Protein AF-T1BEY8-F1 (afdb_monomer_lite)

Organism: NCBI:txid410659

Structure (mmCIF, N/CA/C/O backbone):
data_AF-T1BEY8-F1
#
_entry.id   AF-T1BEY8-F1
#
loop_
_atom_site.group_PDB
_atom_site.id
_atom_site.type_symbol
_atom_site.label_atom_id
_atom_site.label_alt_id
_atom_site.label_comp_id
_atom_site.label_asym_id
_atom_site.label_entity_id
_atom_site.label_seq_id
_atom_site.pdbx_PDB_ins_code
_atom_site.Cartn_x
_atom_site.Cartn_y
_atom_site.Cartn_z
_atom_site.occupancy
_atom_site.B_iso_or_equiv
_atom_site.auth_seq_id
_atom_site.auth_comp_id
_atom_site.auth_asym_id
_atom_site.auth_atom_id
_atom_site.pdbx_PDB_model_num
ATOM 1 N N . MET A 1 1 ? 3.648 -0.934 -3.485 1.00 76.12 1 MET A N 1
ATOM 2 C CA . MET A 1 1 ? 4.357 0.210 -2.861 1.00 76.12 1 MET A CA 1
ATOM 3 C C . MET A 1 1 ? 5.292 -0.287 -1.762 1.00 76.12 1 MET A C 1
ATOM 5 O O . MET A 1 1 ? 4.819 -0.901 -0.807 1.00 76.12 1 MET A O 1
ATOM 9 N N . GLY A 1 2 ? 6.590 -0.003 -1.896 1.00 74.75 2 GLY A N 1
ATOM 10 C CA . GLY A 1 2 ? 7.676 -0.294 -0.942 1.00 74.75 2 GLY A CA 1
ATOM 11 C C . GLY A 1 2 ? 9.015 0.257 -1.460 1.00 74.75 2 GLY A C 1
ATOM 12 O O . GLY A 1 2 ? 9.036 0.811 -2.561 1.00 74.75 2 GLY A O 1
ATOM 13 N N . ASP A 1 3 ? 10.122 0.119 -0.717 1.00 80.06 3 ASP A N 1
ATOM 14 C CA . ASP A 1 3 ? 11.469 0.566 -1.151 1.00 80.06 3 ASP A CA 1
ATOM 15 C C . ASP A 1 3 ? 12.144 -0.381 -2.16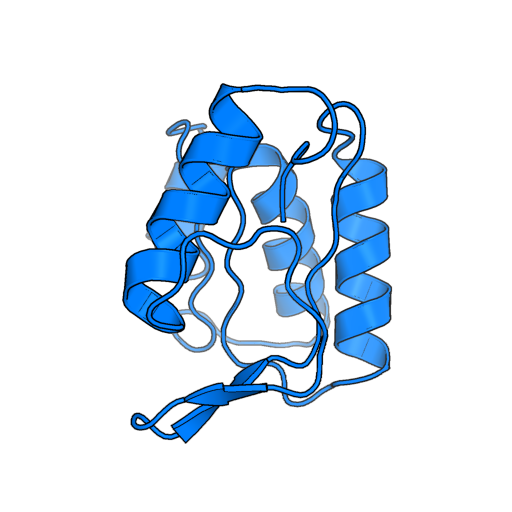5 1.00 80.06 3 ASP A C 1
ATOM 17 O O . ASP A 1 3 ? 13.247 -0.901 -1.984 1.00 80.06 3 ASP A O 1
ATOM 21 N N . GLU A 1 4 ? 11.448 -0.632 -3.266 1.00 75.19 4 GLU A N 1
ATOM 22 C CA . GLU A 1 4 ? 11.785 -1.625 -4.292 1.00 75.19 4 GLU A CA 1
ATOM 23 C C . GLU A 1 4 ? 13.034 -1.277 -5.132 1.00 75.19 4 GLU A C 1
ATOM 25 O O . GLU A 1 4 ? 13.364 -1.999 -6.072 1.00 75.19 4 GLU A O 1
ATOM 30 N N . ASN A 1 5 ? 13.744 -0.190 -4.808 1.00 76.00 5 ASN A N 1
ATOM 31 C CA . ASN A 1 5 ? 14.952 0.253 -5.512 1.00 76.00 5 ASN A CA 1
ATOM 32 C C . ASN A 1 5 ? 16.261 -0.139 -4.809 1.00 76.00 5 ASN A C 1
ATOM 34 O O . ASN A 1 5 ? 17.293 -0.238 -5.476 1.00 76.00 5 ASN A O 1
ATOM 38 N N . SER A 1 6 ? 16.242 -0.342 -3.490 1.00 77.62 6 SER A N 1
ATOM 39 C CA . SER A 1 6 ? 17.461 -0.557 -2.690 1.00 77.62 6 SER A CA 1
ATOM 40 C C . SER A 1 6 ? 17.355 -1.671 -1.658 1.00 77.62 6 SER A C 1
ATOM 42 O O . SER A 1 6 ? 18.382 -2.256 -1.314 1.00 77.62 6 SER A O 1
ATOM 44 N N . ASP A 1 7 ? 16.152 -1.992 -1.181 1.00 82.75 7 ASP A N 1
ATOM 45 C CA . ASP A 1 7 ? 15.958 -2.975 -0.119 1.00 82.75 7 ASP A CA 1
ATOM 46 C C . ASP A 1 7 ? 15.588 -4.361 -0.695 1.00 82.75 7 ASP A C 1
ATOM 48 O O . ASP A 1 7 ? 14.528 -4.514 -1.317 1.00 82.75 7 ASP A O 1
ATOM 52 N N . PRO A 1 8 ? 16.411 -5.410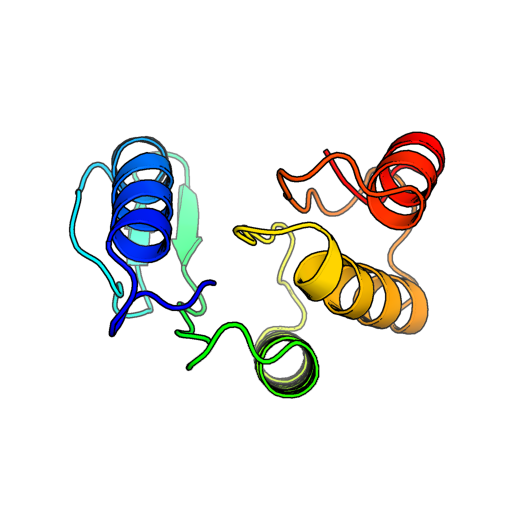 -0.480 1.00 86.38 8 PRO A N 1
ATOM 53 C CA . PRO A 1 8 ? 16.102 -6.766 -0.932 1.00 86.38 8 PRO A CA 1
ATOM 54 C C . PRO A 1 8 ? 14.765 -7.317 -0.412 1.00 86.38 8 PRO A C 1
ATOM 56 O O . PRO A 1 8 ? 14.121 -8.107 -1.110 1.00 86.38 8 PRO A O 1
ATOM 59 N N . ASN A 1 9 ? 14.328 -6.911 0.783 1.00 85.81 9 ASN A N 1
ATOM 60 C CA . ASN A 1 9 ? 13.044 -7.314 1.351 1.00 85.81 9 ASN A CA 1
ATOM 61 C C . ASN A 1 9 ? 11.891 -6.622 0.624 1.00 85.81 9 ASN A C 1
ATOM 63 O O . ASN A 1 9 ? 10.948 -7.300 0.224 1.00 85.81 9 ASN A O 1
ATOM 67 N N . ALA A 1 10 ? 11.992 -5.313 0.365 1.00 86.56 10 ALA A N 1
ATOM 68 C CA . ALA A 1 10 ? 10.972 -4.580 -0.388 1.00 86.56 10 ALA A CA 1
ATOM 69 C C . ALA A 1 10 ? 10.786 -5.159 -1.795 1.00 86.56 10 ALA A C 1
ATOM 71 O O . ALA A 1 10 ? 9.660 -5.410 -2.227 1.00 86.56 10 ALA A O 1
ATOM 72 N N . ILE A 1 11 ? 11.903 -5.449 -2.472 1.00 87.75 11 ILE A N 1
ATOM 73 C CA . ILE A 1 11 ? 11.902 -6.135 -3.765 1.00 87.75 11 ILE A CA 1
ATOM 74 C C . ILE A 1 11 ? 11.201 -7.488 -3.629 1.00 87.75 11 ILE A C 1
ATOM 76 O O . ILE A 1 11 ? 10.322 -7.800 -4.425 1.00 87.75 11 ILE A O 1
ATOM 80 N N . SER A 1 12 ? 11.544 -8.289 -2.618 1.00 91.62 12 SER A N 1
ATOM 81 C CA . SER A 1 12 ? 10.954 -9.621 -2.426 1.00 91.62 12 SER A CA 1
ATOM 82 C C . SER A 1 12 ? 9.447 -9.570 -2.161 1.00 91.62 12 SER A C 1
ATOM 84 O O . SER A 1 12 ? 8.711 -10.376 -2.735 1.00 91.62 12 SER A O 1
ATOM 86 N N . PHE A 1 13 ? 8.966 -8.612 -1.362 1.00 91.00 13 PHE A N 1
ATOM 87 C CA . PHE A 1 13 ? 7.532 -8.399 -1.149 1.00 91.00 13 PHE A CA 1
ATOM 88 C C . PHE A 1 13 ? 6.830 -8.061 -2.461 1.00 91.00 13 PHE A C 1
ATOM 90 O O . PHE A 1 13 ? 5.818 -8.683 -2.792 1.00 91.00 13 PHE A O 1
ATOM 97 N N . ALA A 1 14 ? 7.420 -7.164 -3.251 1.00 93.00 14 ALA A N 1
ATOM 98 C CA . ALA A 1 14 ? 6.867 -6.763 -4.534 1.00 93.00 14 ALA A CA 1
ATOM 99 C C . ALA A 1 14 ? 6.832 -7.875 -5.570 1.00 93.00 14 ALA A C 1
ATOM 101 O O . ALA A 1 14 ? 5.797 -8.139 -6.181 1.00 93.00 14 ALA A O 1
ATOM 102 N N . GLN A 1 15 ? 7.920 -8.629 -5.690 1.00 94.94 15 GLN A N 1
ATOM 103 C CA . GLN A 1 15 ? 7.952 -9.837 -6.504 1.00 94.94 15 GLN A CA 1
ATOM 104 C C . GLN A 1 15 ? 6.907 -10.862 -6.052 1.00 94.94 15 GLN A C 1
ATOM 106 O O . GLN A 1 15 ? 6.288 -11.517 -6.894 1.00 94.94 15 GLN A O 1
ATOM 111 N N . GLY A 1 16 ? 6.712 -11.002 -4.739 1.00 94.94 16 GLY A N 1
ATOM 112 C CA . GLY A 1 16 ? 5.723 -11.885 -4.136 1.00 94.94 16 GLY A CA 1
ATOM 113 C C . GLY A 1 16 ? 4.307 -11.529 -4.575 1.00 94.94 16 GLY A C 1
ATOM 114 O O . GLY A 1 16 ? 3.674 -12.326 -5.275 1.00 94.94 16 GLY A O 1
ATOM 115 N N . TYR A 1 17 ? 3.829 -10.326 -4.237 1.00 94.31 17 TYR A N 1
ATOM 116 C CA . TYR A 1 17 ? 2.467 -9.916 -4.586 1.00 94.31 17 TYR A CA 1
ATOM 117 C C . TYR A 1 17 ? 2.263 -9.827 -6.109 1.00 94.31 17 TYR A C 1
ATOM 119 O O . TYR A 1 17 ? 1.221 -10.258 -6.608 1.00 94.31 17 TYR A O 1
ATOM 127 N N . ASN A 1 18 ? 3.269 -9.390 -6.881 1.00 96.19 18 ASN A N 1
ATOM 128 C CA . ASN A 1 18 ? 3.159 -9.322 -8.341 1.00 96.19 18 ASN A CA 1
ATOM 129 C C . ASN A 1 18 ? 3.070 -10.706 -8.991 1.00 96.19 18 ASN A C 1
ATOM 131 O O . ASN A 1 18 ? 2.350 -10.875 -9.979 1.00 96.19 18 ASN A O 1
ATOM 135 N N . SER A 1 19 ? 3.731 -11.722 -8.428 1.00 97.25 19 SER A N 1
ATOM 136 C CA . SER A 1 19 ? 3.649 -13.083 -8.966 1.00 97.25 19 SER A CA 1
ATOM 137 C C . SER A 1 19 ? 2.243 -13.670 -8.853 1.00 97.25 19 SER A C 1
ATOM 139 O O . SER A 1 19 ? 1.819 -14.405 -9.743 1.00 97.25 19 SER A O 1
ATOM 141 N N . VAL A 1 20 ? 1.504 -13.294 -7.805 1.00 96.31 20 VAL A N 1
ATOM 142 C CA . VAL A 1 20 ? 0.132 -13.749 -7.557 1.00 96.31 20 VAL A CA 1
ATOM 143 C C . VAL A 1 20 ? -0.875 -12.927 -8.360 1.00 96.31 20 VAL A C 1
ATOM 145 O O . VAL A 1 20 ? -1.748 -13.491 -9.013 1.00 96.31 20 VAL A O 1
ATOM 148 N N . ILE A 1 21 ? -0.758 -11.597 -8.337 1.00 95.94 21 ILE A N 1
ATOM 149 C CA . ILE A 1 21 ? -1.752 -10.697 -8.941 1.00 95.94 21 ILE A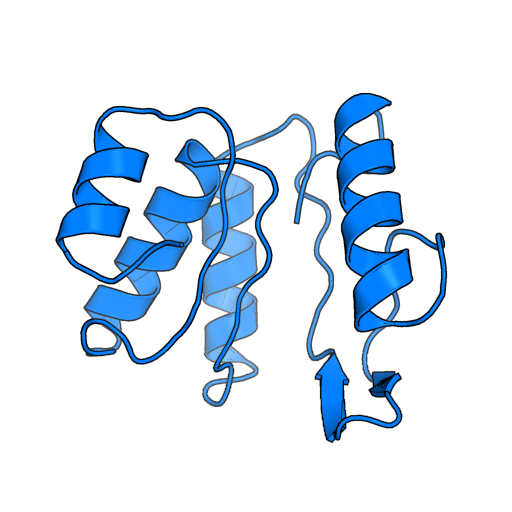 CA 1
ATOM 150 C C . ILE A 1 21 ? -1.557 -10.592 -10.459 1.00 95.94 21 ILE A C 1
ATOM 152 O O . ILE A 1 21 ? -2.530 -10.602 -11.215 1.00 95.94 21 ILE A O 1
ATOM 156 N N . TRP A 1 22 ? -0.308 -10.501 -10.918 1.00 96.44 22 TRP A N 1
ATOM 157 C CA . TRP A 1 22 ? 0.040 -10.177 -12.307 1.00 96.44 22 TRP A CA 1
ATOM 158 C C . TRP A 1 22 ? 0.754 -11.313 -13.045 1.00 96.44 22 TRP A C 1
ATOM 160 O O . TRP A 1 22 ? 1.042 -11.176 -14.233 1.00 96.44 22 TRP A O 1
ATOM 170 N N . GLY A 1 23 ? 1.056 -12.427 -12.371 1.00 96.38 23 GLY A N 1
ATOM 171 C CA . GLY A 1 23 ? 1.753 -13.563 -12.979 1.00 96.38 23 GLY A CA 1
ATOM 172 C C . GLY A 1 23 ? 3.217 -13.276 -13.328 1.00 96.38 23 GLY A C 1
ATOM 173 O O . GLY A 1 23 ? 3.791 -13.956 -14.177 1.00 96.38 23 GLY A O 1
ATOM 174 N N . THR A 1 24 ? 3.836 -12.263 -12.711 1.00 96.19 24 THR A N 1
ATOM 175 C CA . THR A 1 24 ? 5.227 -11.868 -12.976 1.00 96.19 24 THR A CA 1
ATOM 176 C C . THR A 1 24 ? 5.941 -11.428 -11.704 1.00 96.19 24 THR A C 1
ATOM 178 O O . THR A 1 24 ? 5.336 -10.836 -10.824 1.00 96.19 24 THR A O 1
ATOM 181 N N . LYS A 1 25 ? 7.252 -11.668 -11.615 1.00 96.00 25 LYS A N 1
ATOM 182 C CA . LYS A 1 25 ? 8.112 -11.123 -10.549 1.00 96.00 25 LYS A CA 1
ATOM 183 C C . LYS A 1 25 ? 8.755 -9.789 -10.942 1.00 96.00 25 LYS A C 1
ATOM 185 O O . LYS A 1 25 ? 9.717 -9.360 -10.323 1.00 96.00 25 LYS A O 1
ATOM 190 N N . LYS A 1 26 ? 8.314 -9.148 -12.024 1.00 94.56 26 LYS A N 1
ATOM 191 C CA . LYS A 1 26 ? 8.840 -7.830 -12.383 1.00 94.56 26 LYS A CA 1
ATOM 192 C C . LYS A 1 26 ? 8.415 -6.811 -11.321 1.00 94.56 26 LYS A C 1
ATOM 194 O O . LYS A 1 26 ? 7.257 -6.808 -10.917 1.00 94.56 26 LYS A O 1
ATOM 199 N N . THR A 1 27 ? 9.347 -5.954 -10.914 1.00 91.75 27 THR A N 1
ATOM 200 C CA . THR A 1 27 ? 9.064 -4.783 -10.084 1.00 91.75 27 THR A CA 1
ATOM 201 C C . THR A 1 27 ? 10.047 -3.651 -10.419 1.00 91.75 27 THR A C 1
ATOM 203 O O . THR A 1 27 ? 11.208 -3.956 -10.716 1.00 91.75 27 THR A O 1
ATOM 206 N N . PRO A 1 28 ? 9.611 -2.381 -10.443 1.00 92.50 28 PRO A N 1
ATOM 207 C CA . PRO A 1 28 ? 8.206 -1.974 -10.461 1.00 92.50 28 PRO A CA 1
ATOM 208 C C . PRO A 1 28 ? 7.511 -2.388 -11.773 1.00 92.50 28 PRO A C 1
ATOM 210 O O . PRO A 1 28 ? 8.142 -2.644 -12.812 1.00 92.50 28 PRO A O 1
ATOM 213 N N . LEU A 1 29 ? 6.187 -2.480 -11.732 1.00 94.38 29 LEU A N 1
ATOM 214 C CA . LEU A 1 29 ? 5.330 -2.633 -12.902 1.00 94.38 29 LEU A CA 1
ATOM 215 C C . LEU A 1 29 ? 5.063 -1.282 -13.575 1.00 94.38 29 LEU A C 1
ATOM 217 O O . LEU A 1 29 ? 5.361 -0.212 -13.053 1.00 94.38 29 LEU A O 1
ATOM 221 N N . THR A 1 30 ? 4.524 -1.323 -14.791 1.00 94.56 30 THR A N 1
ATOM 222 C CA . THR A 1 30 ? 4.224 -0.118 -15.574 1.00 94.56 30 THR A CA 1
ATOM 223 C C . THR A 1 30 ? 2.744 -0.116 -15.913 1.00 94.56 30 THR A C 1
ATOM 225 O O . THR A 1 30 ? 2.308 -0.942 -16.707 1.00 94.56 30 THR A O 1
ATOM 228 N N . ALA A 1 31 ? 1.975 0.798 -15.322 1.00 93.56 31 ALA A N 1
ATOM 229 C CA . ALA A 1 31 ? 0.569 0.994 -15.667 1.00 93.56 31 ALA A CA 1
ATOM 230 C C . ALA A 1 31 ? 0.411 1.619 -17.079 1.00 93.56 31 ALA A C 1
ATOM 232 O O . ALA A 1 31 ? 1.289 2.369 -17.512 1.00 93.56 31 ALA A O 1
ATOM 233 N N . PRO A 1 32 ? -0.707 1.370 -17.789 1.00 95.00 32 PRO A N 1
ATOM 234 C CA . PRO A 1 32 ? -1.800 0.488 -17.395 1.00 95.00 32 PRO A CA 1
ATOM 235 C C . PRO A 1 32 ? -1.481 -0.990 -17.666 1.00 95.00 32 PRO A C 1
ATOM 237 O O . PRO A 1 32 ? -0.894 -1.340 -18.688 1.00 95.00 32 PRO A O 1
ATOM 240 N N . MET A 1 33 ? -1.937 -1.875 -16.779 1.00 96.19 33 MET A N 1
ATOM 241 C CA . MET A 1 33 ? -1.935 -3.329 -16.998 1.00 96.19 33 MET A CA 1
ATOM 242 C C . MET A 1 33 ? -3.298 -3.907 -16.640 1.00 96.19 33 MET A C 1
ATOM 244 O O . MET A 1 33 ? -3.998 -3.366 -15.791 1.00 96.19 33 MET A O 1
ATOM 248 N N . THR A 1 34 ? -3.688 -5.000 -17.292 1.00 97.25 34 THR A N 1
ATOM 249 C CA . THR A 1 34 ? -4.911 -5.745 -16.967 1.00 97.25 34 THR A CA 1
ATOM 250 C C . THR A 1 34 ? -4.588 -7.229 -16.904 1.00 97.25 34 THR A C 1
ATOM 252 O O . THR A 1 34 ? -3.920 -7.736 -17.804 1.00 97.25 34 THR A O 1
ATOM 255 N N . ASN A 1 35 ? -5.030 -7.919 -15.853 1.00 96.56 35 ASN A N 1
ATOM 256 C CA . ASN A 1 35 ? -4.857 -9.368 -15.735 1.00 96.56 35 ASN A CA 1
ATOM 257 C C . ASN A 1 35 ? -6.113 -10.130 -16.207 1.00 96.56 35 ASN A C 1
ATOM 259 O O . ASN A 1 35 ? -7.152 -9.542 -16.503 1.00 96.56 35 ASN A O 1
ATOM 263 N N . SER A 1 36 ? -6.033 -11.460 -16.254 1.00 95.19 36 SER A N 1
ATOM 264 C CA . SER A 1 36 ? -7.149 -12.329 -16.663 1.00 95.19 36 SER A CA 1
ATOM 265 C C . SER A 1 36 ? -8.331 -12.349 -15.685 1.00 95.19 36 SER A C 1
ATOM 267 O O . SER A 1 36 ? -9.401 -12.829 -16.049 1.00 95.19 36 SER A O 1
ATOM 269 N N . LEU A 1 37 ? -8.153 -11.833 -14.465 1.00 95.19 37 LEU A N 1
ATOM 270 C CA . LEU A 1 37 ? -9.192 -11.724 -13.437 1.00 95.19 37 LEU A CA 1
ATOM 271 C C . LEU A 1 37 ? -9.938 -10.379 -13.495 1.00 95.19 37 LEU A C 1
ATOM 273 O O . LEU A 1 37 ? -10.846 -10.154 -12.700 1.00 95.19 37 LEU A O 1
ATOM 277 N N . GLY A 1 38 ? -9.571 -9.490 -14.426 1.00 95.75 38 GLY A N 1
ATOM 278 C CA . GLY A 1 38 ? -10.187 -8.171 -14.584 1.00 95.75 38 GLY A CA 1
ATOM 279 C C . GLY A 1 38 ? -9.637 -7.097 -13.641 1.00 95.75 38 GLY A C 1
ATOM 280 O O . GLY A 1 38 ? -10.227 -6.025 -13.538 1.00 95.75 38 GLY A O 1
ATOM 281 N N . TYR A 1 39 ? -8.517 -7.343 -12.956 1.00 96.62 39 TYR A N 1
ATOM 282 C CA . TYR A 1 39 ? -7.834 -6.295 -12.197 1.00 96.62 39 TYR A CA 1
ATOM 283 C C . TYR A 1 39 ? -7.092 -5.359 -13.140 1.00 96.62 39 TYR A C 1
ATOM 285 O O . TYR A 1 39 ? -6.414 -5.810 -14.066 1.00 96.62 39 TYR A O 1
ATOM 293 N N . HIS A 1 40 ? -7.184 -4.061 -12.860 1.00 97.31 40 HIS A N 1
ATOM 294 C CA . HIS A 1 40 ? -6.545 -3.004 -13.631 1.00 97.31 40 HIS A CA 1
ATOM 295 C C . HIS A 1 40 ? -5.510 -2.279 -12.769 1.00 97.31 40 HIS A C 1
ATOM 297 O O . HIS A 1 40 ? -5.857 -1.646 -11.773 1.00 97.31 40 HIS A O 1
ATOM 303 N N . LEU A 1 41 ? -4.236 -2.362 -13.153 1.00 96.94 41 LEU A N 1
ATOM 304 C CA . LEU A 1 41 ? -3.167 -1.615 -12.501 1.00 96.94 41 LEU A CA 1
ATOM 305 C C . LEU A 1 41 ? -3.234 -0.166 -12.974 1.00 96.94 41 LEU A C 1
ATOM 307 O O . LEU A 1 41 ? -2.998 0.105 -14.153 1.00 96.94 41 LEU A O 1
ATOM 311 N N . VAL A 1 42 ? -3.524 0.752 -12.056 1.00 96.44 42 VAL A N 1
ATOM 312 C CA . VAL A 1 42 ? -3.544 2.199 -12.336 1.00 96.44 42 VAL A CA 1
ATOM 313 C C . VAL A 1 42 ? -2.270 2.912 -11.884 1.00 96.44 42 VAL A C 1
ATOM 315 O O . VAL A 1 42 ? -1.985 4.011 -12.342 1.00 96.44 42 VAL A O 1
ATOM 318 N N . GLY A 1 43 ? -1.463 2.275 -11.038 1.00 94.25 43 GLY A N 1
ATOM 319 C CA . GLY A 1 43 ? -0.170 2.797 -10.624 1.00 94.25 43 GLY A CA 1
ATOM 320 C C . GLY A 1 43 ? 0.608 1.782 -9.802 1.00 94.25 43 GLY A C 1
ATOM 321 O O . GLY A 1 43 ? 0.020 1.011 -9.049 1.00 94.25 43 GLY A O 1
ATOM 322 N N . ASP A 1 44 ? 1.927 1.813 -9.954 1.00 93.31 44 ASP A N 1
ATOM 323 C CA . ASP A 1 44 ? 2.881 1.124 -9.094 1.00 93.31 44 ASP A CA 1
ATOM 324 C C . ASP A 1 44 ? 3.974 2.132 -8.730 1.00 93.31 44 ASP A C 1
ATOM 326 O O . ASP A 1 44 ? 4.626 2.690 -9.613 1.00 93.31 44 ASP A O 1
ATOM 330 N N . GLN A 1 45 ? 4.071 2.466 -7.445 1.00 89.81 45 GLN A N 1
ATOM 331 C CA . GLN A 1 45 ? 4.925 3.543 -6.951 1.00 89.81 45 GLN A CA 1
ATOM 332 C C . GLN A 1 45 ? 5.951 2.969 -5.982 1.00 89.81 45 GLN A C 1
ATOM 334 O O . GLN A 1 45 ? 5.593 2.304 -5.004 1.00 89.81 45 GLN A O 1
ATOM 339 N N . VAL A 1 46 ? 7.218 3.282 -6.239 1.00 87.06 46 VAL A N 1
ATOM 340 C CA . VAL A 1 46 ? 8.329 2.931 -5.357 1.00 87.06 46 VAL A CA 1
ATOM 341 C C . VAL A 1 46 ? 8.489 4.022 -4.304 1.00 87.06 46 VAL A C 1
A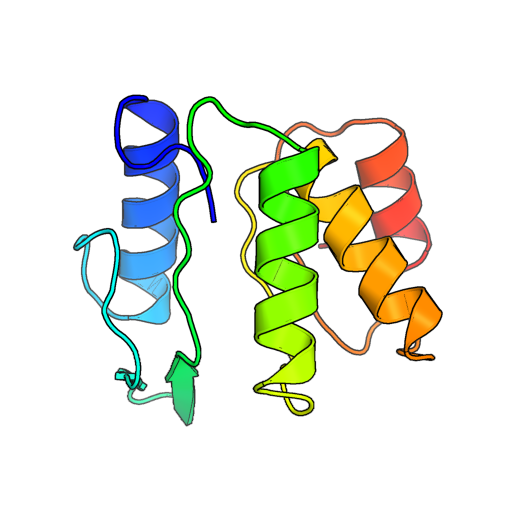TOM 343 O O . VAL A 1 46 ? 8.597 5.204 -4.634 1.00 87.06 46 VAL A O 1
ATOM 346 N N . THR A 1 47 ? 8.516 3.627 -3.035 1.00 86.38 47 THR A N 1
ATOM 347 C CA . THR A 1 47 ? 8.712 4.535 -1.902 1.00 86.38 47 THR A CA 1
ATOM 348 C C . THR A 1 47 ? 10.152 4.419 -1.426 1.00 86.38 47 THR A C 1
ATOM 350 O O . THR A 1 47 ? 10.475 3.529 -0.644 1.00 86.38 47 THR A O 1
ATOM 353 N N . LEU A 1 48 ? 11.013 5.321 -1.900 1.00 82.25 48 LEU A N 1
ATOM 354 C CA . LEU A 1 48 ? 12.430 5.332 -1.533 1.00 82.25 48 LEU A CA 1
ATOM 355 C C . LEU A 1 48 ? 12.628 5.412 -0.013 1.00 82.25 48 LEU A C 1
ATOM 357 O O . LEU A 1 48 ? 11.982 6.220 0.655 1.00 82.25 48 LEU A O 1
ATOM 361 N N . ASN A 1 49 ? 13.565 4.617 0.508 1.00 85.19 49 ASN A N 1
ATOM 362 C CA . ASN A 1 49 ? 13.965 4.592 1.921 1.00 85.19 49 ASN A CA 1
ATOM 363 C C . ASN A 1 49 ? 12.813 4.352 2.911 1.00 85.19 49 ASN A C 1
ATOM 365 O O . ASN A 1 49 ? 12.903 4.793 4.056 1.00 85.19 49 ASN A O 1
ATOM 369 N N . TRP A 1 50 ? 11.725 3.705 2.479 1.00 86.00 50 TRP A N 1
ATOM 370 C CA . TRP A 1 50 ? 10.544 3.471 3.318 1.00 86.00 50 TRP A CA 1
ATOM 371 C C . TRP A 1 50 ? 9.915 4.759 3.882 1.00 86.00 50 TRP A C 1
ATOM 373 O O . TRP A 1 50 ? 9.271 4.740 4.929 1.00 86.00 50 TRP A O 1
ATOM 383 N N . ASP A 1 51 ? 10.085 5.891 3.192 1.00 90.69 51 ASP A N 1
ATOM 384 C CA . ASP A 1 51 ? 9.605 7.180 3.682 1.00 90.69 51 ASP A CA 1
ATOM 385 C C . ASP A 1 51 ? 8.067 7.254 3.696 1.00 90.69 51 ASP A C 1
ATOM 387 O O . ASP A 1 51 ? 7.394 7.349 2.664 1.00 90.69 51 ASP A O 1
ATOM 391 N N . VAL A 1 52 ? 7.504 7.230 4.904 1.00 90.06 52 VAL A N 1
ATOM 392 C CA . VAL A 1 52 ? 6.056 7.178 5.154 1.00 90.06 52 VAL A CA 1
ATOM 393 C C . VAL A 1 52 ? 5.323 8.396 4.574 1.00 90.06 52 VAL A C 1
ATOM 395 O O . VAL A 1 52 ? 4.205 8.264 4.064 1.00 90.06 52 VAL A O 1
ATOM 398 N N . ALA A 1 53 ? 5.949 9.578 4.591 1.00 90.44 53 ALA A N 1
ATOM 399 C CA . ALA A 1 53 ? 5.369 10.797 4.027 1.00 90.44 53 ALA A CA 1
ATOM 400 C C . ALA A 1 53 ? 5.303 10.750 2.489 1.00 90.44 53 ALA A C 1
ATOM 402 O O . ALA A 1 53 ? 4.295 11.141 1.888 1.00 90.44 53 ALA A O 1
ATOM 403 N N . THR A 1 54 ? 6.345 10.218 1.848 1.00 91.19 54 THR A N 1
ATOM 404 C CA . THR A 1 54 ? 6.401 9.980 0.402 1.00 91.19 54 THR A CA 1
ATOM 405 C C . THR A 1 54 ? 5.358 8.950 -0.015 1.00 91.19 54 THR A C 1
ATOM 407 O O . THR A 1 54 ? 4.635 9.190 -0.980 1.00 91.19 54 THR A O 1
ATOM 410 N N . ALA A 1 55 ? 5.198 7.851 0.732 1.00 90.88 55 ALA A N 1
ATOM 411 C CA . ALA A 1 55 ? 4.151 6.860 0.464 1.00 90.88 55 ALA A CA 1
ATOM 412 C C . ALA A 1 55 ? 2.746 7.485 0.487 1.00 90.88 55 ALA A C 1
ATOM 414 O O . ALA A 1 55 ? 1.970 7.287 -0.451 1.00 90.88 55 ALA A O 1
ATOM 415 N N . GLY A 1 56 ? 2.446 8.287 1.516 1.00 91.75 56 GLY A N 1
ATOM 416 C CA . GLY A 1 56 ? 1.174 9.008 1.618 1.00 91.75 56 GLY A CA 1
ATOM 417 C C . GLY A 1 56 ? 0.962 9.977 0.454 1.00 91.75 56 GLY A C 1
ATOM 418 O O . GLY A 1 56 ? -0.075 9.948 -0.202 1.00 91.75 56 GLY A O 1
ATOM 419 N N . THR A 1 57 ? 1.981 10.769 0.112 1.00 93.94 57 THR A N 1
ATOM 420 C CA . THR A 1 57 ? 1.919 11.705 -1.024 1.00 93.94 57 THR A CA 1
ATOM 421 C C . THR A 1 57 ? 1.669 10.980 -2.349 1.00 93.94 57 THR A C 1
ATOM 423 O O . THR A 1 57 ? 0.814 11.400 -3.132 1.00 93.94 57 THR A O 1
ATOM 426 N N . ASN A 1 58 ? 2.376 9.874 -2.590 1.00 93.50 58 ASN A N 1
ATOM 427 C CA . ASN A 1 58 ? 2.215 9.058 -3.791 1.00 93.50 58 ASN A CA 1
ATOM 428 C C . ASN A 1 58 ? 0.789 8.504 -3.896 1.00 93.50 58 ASN A C 1
ATOM 430 O O . ASN A 1 58 ? 0.182 8.550 -4.969 1.00 93.50 58 ASN A O 1
ATOM 434 N N . PHE A 1 59 ? 0.236 8.003 -2.787 1.00 95.19 59 PHE A N 1
ATOM 435 C CA . PHE A 1 59 ? -1.123 7.475 -2.776 1.00 95.19 59 PHE A CA 1
ATOM 436 C C . PHE A 1 59 ? -2.168 8.574 -2.979 1.00 95.19 59 PHE A C 1
ATOM 438 O O . PHE A 1 59 ? -3.032 8.419 -3.838 1.00 95.19 59 PHE A O 1
ATOM 445 N N . ALA A 1 60 ? -2.063 9.707 -2.283 1.00 94.88 60 ALA A N 1
ATOM 446 C CA . ALA A 1 60 ? -2.975 10.837 -2.448 1.00 94.88 6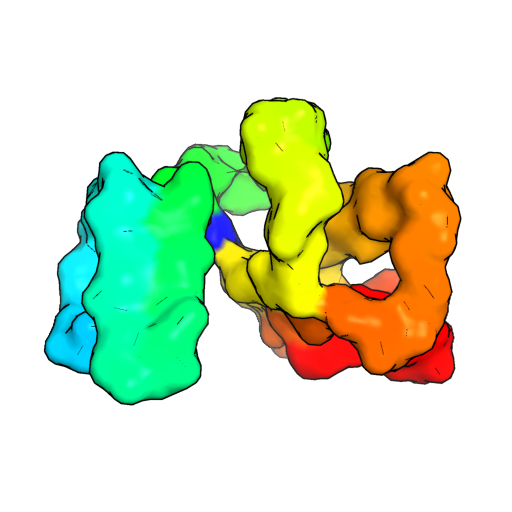0 ALA A CA 1
ATOM 447 C C . ALA A 1 60 ? -3.033 11.328 -3.908 1.00 94.88 60 ALA A C 1
ATOM 449 O O . ALA A 1 60 ? -4.115 11.602 -4.445 1.00 94.88 60 ALA A O 1
ATOM 450 N N . GLN A 1 61 ? -1.879 11.394 -4.583 1.00 94.94 61 GLN A N 1
ATOM 451 C CA . GLN A 1 61 ? -1.792 11.747 -6.003 1.00 94.94 61 GLN A CA 1
ATOM 452 C C . GLN A 1 61 ? -2.454 10.689 -6.892 1.00 94.94 61 GLN A C 1
ATOM 454 O O . GLN A 1 61 ? -3.289 11.034 -7.733 1.00 94.94 61 GLN A O 1
ATOM 459 N N . ALA A 1 62 ? -2.148 9.405 -6.676 1.00 95.00 62 ALA A N 1
ATOM 460 C CA . ALA A 1 62 ? -2.758 8.304 -7.421 1.00 95.00 62 ALA A CA 1
ATOM 461 C C . ALA A 1 62 ? -4.282 8.268 -7.239 1.00 95.00 62 ALA A C 1
ATOM 463 O O . ALA A 1 62 ? -5.023 8.143 -8.209 1.00 95.00 62 ALA A O 1
ATOM 464 N N . LEU A 1 63 ? -4.761 8.458 -6.012 1.00 95.19 63 LEU A N 1
ATOM 465 C CA . LEU A 1 63 ? -6.172 8.482 -5.652 1.00 95.19 63 LEU A CA 1
ATOM 466 C C . LEU A 1 63 ? -6.895 9.720 -6.208 1.00 95.19 63 LEU A C 1
ATOM 468 O O . LEU A 1 63 ? -8.096 9.668 -6.484 1.00 95.19 63 LEU A O 1
ATOM 472 N N . THR A 1 64 ? -6.193 10.836 -6.396 1.00 95.19 64 THR A N 1
ATOM 473 C CA . THR A 1 64 ? -6.728 12.015 -7.094 1.00 95.19 64 THR A CA 1
ATOM 474 C C . THR A 1 64 ? -6.864 11.756 -8.595 1.00 95.19 64 THR A C 1
ATOM 476 O O . THR A 1 64 ? -7.912 12.052 -9.165 1.00 95.19 64 THR A O 1
ATOM 479 N N . ALA A 1 65 ? -5.845 11.165 -9.227 1.00 95.81 65 ALA A N 1
ATOM 480 C CA . ALA A 1 65 ? -5.855 10.836 -10.655 1.00 95.81 65 ALA A CA 1
ATOM 481 C C . ALA A 1 65 ? -6.828 9.693 -11.005 1.00 95.81 65 ALA A C 1
ATOM 483 O O . ALA A 1 65 ? -7.447 9.696 -12.069 1.00 95.81 65 ALA A O 1
ATOM 484 N N . HIS A 1 66 ? -6.990 8.736 -10.091 1.00 95.56 66 HIS A N 1
ATOM 485 C CA . HIS A 1 66 ? -7.806 7.536 -10.245 1.00 95.56 66 HIS A CA 1
ATOM 486 C C . HIS A 1 66 ? -8.770 7.403 -9.055 1.00 95.56 66 HIS A C 1
ATOM 488 O O . HIS A 1 66 ? -8.568 6.578 -8.162 1.00 95.56 66 HIS A O 1
ATOM 494 N N . PRO A 1 67 ? -9.852 8.203 -9.010 1.00 94.19 67 PRO A N 1
ATOM 495 C CA . PRO A 1 67 ? -10.801 8.185 -7.895 1.00 94.19 67 PRO A CA 1
ATOM 496 C C . PRO A 1 67 ? -11.576 6.864 -7.760 1.00 94.19 67 PRO A C 1
ATOM 498 O O . PRO A 1 67 ? -12.270 6.673 -6.769 1.00 94.19 67 PRO A O 1
ATOM 501 N N . ASN A 1 68 ? -11.461 5.967 -8.740 1.00 93.69 68 ASN A N 1
ATOM 502 C CA . ASN A 1 68 ? -12.062 4.638 -8.778 1.00 93.69 68 ASN A CA 1
ATOM 503 C C . ASN A 1 68 ? -11.155 3.522 -8.223 1.00 93.69 68 ASN A C 1
ATOM 505 O O . ASN A 1 68 ? -11.508 2.352 -8.371 1.00 93.69 68 ASN A O 1
ATOM 509 N N . ILE A 1 69 ? -9.998 3.849 -7.629 1.00 96.31 69 ILE A N 1
ATOM 510 C CA . ILE A 1 69 ? -9.175 2.870 -6.903 1.00 96.31 69 ILE A CA 1
ATOM 511 C C . ILE A 1 69 ? -10.034 2.176 -5.842 1.00 96.31 69 ILE A C 1
ATOM 513 O O . ILE A 1 69 ? -10.673 2.832 -5.021 1.00 96.31 69 ILE A O 1
ATOM 517 N N . ASN A 1 70 ? -10.031 0.845 -5.865 1.00 96.69 70 ASN A N 1
ATOM 518 C CA . ASN A 1 70 ? -10.828 0.007 -4.973 1.00 96.69 70 ASN A CA 1
ATOM 519 C C . ASN A 1 70 ? -10.027 -1.120 -4.301 1.00 96.69 70 ASN A C 1
ATOM 521 O O . ASN A 1 70 ? -10.624 -1.948 -3.627 1.00 96.69 70 ASN A O 1
ATOM 525 N N . ALA A 1 71 ? -8.703 -1.145 -4.456 1.00 96.81 71 ALA A N 1
ATOM 526 C CA . ALA A 1 71 ? -7.780 -2.015 -3.731 1.00 96.81 71 ALA A CA 1
ATOM 527 C C . ALA A 1 71 ? -6.389 -1.367 -3.709 1.00 96.81 71 ALA A C 1
ATOM 529 O O . ALA A 1 71 ? -6.004 -0.712 -4.682 1.00 96.81 71 ALA A O 1
ATOM 530 N N . VAL A 1 72 ? -5.633 -1.551 -2.625 1.00 96.81 72 VAL A N 1
ATOM 531 C CA . VAL A 1 72 ? -4.279 -0.993 -2.475 1.00 96.81 72 VAL A CA 1
ATOM 532 C C . VAL A 1 72 ? -3.348 -2.045 -1.877 1.00 96.81 72 VAL A C 1
ATOM 534 O O . VAL A 1 72 ? -3.667 -2.647 -0.859 1.00 96.81 72 VAL A O 1
ATOM 537 N N . VAL A 1 73 ? -2.186 -2.267 -2.494 1.00 96.31 73 VAL A N 1
ATOM 538 C CA . VAL A 1 73 ? -1.159 -3.183 -1.971 1.00 96.31 73 VAL A CA 1
ATOM 539 C C . VAL A 1 73 ? 0.032 -2.372 -1.466 1.00 96.31 73 VAL A C 1
ATOM 541 O O . VAL A 1 73 ? 0.745 -1.719 -2.239 1.00 96.31 73 VAL A O 1
ATOM 544 N N . VAL A 1 74 ? 0.239 -2.422 -0.154 1.00 94.19 74 VAL A N 1
ATOM 545 C CA . VAL A 1 74 ? 1.289 -1.705 0.577 1.00 94.19 74 VAL A CA 1
ATOM 546 C C . VAL A 1 74 ? 2.113 -2.716 1.369 1.00 94.19 74 VAL A C 1
ATOM 548 O O . VAL A 1 74 ? 1.562 -3.636 1.970 1.00 94.19 74 VAL A O 1
ATOM 551 N N . ALA A 1 75 ? 3.439 -2.570 1.338 1.00 91.62 75 ALA A N 1
ATOM 552 C CA . ALA A 1 75 ? 4.352 -3.533 1.951 1.00 91.62 75 ALA A CA 1
ATOM 553 C C . ALA A 1 75 ? 4.439 -3.440 3.489 1.00 91.62 75 ALA A C 1
ATOM 555 O O . ALA A 1 75 ? 4.921 -4.378 4.108 1.00 91.62 75 ALA A O 1
ATOM 556 N N . ASN A 1 76 ? 4.012 -2.331 4.110 1.00 90.19 76 ASN A N 1
ATOM 557 C CA . ASN A 1 76 ? 4.129 -2.119 5.557 1.00 90.19 76 ASN A CA 1
ATOM 558 C C . ASN A 1 76 ? 2.942 -1.306 6.115 1.00 90.19 76 ASN A C 1
ATOM 560 O O . ASN A 1 76 ? 2.392 -0.444 5.424 1.00 90.19 76 ASN A O 1
ATOM 564 N N . ASP A 1 77 ? 2.591 -1.559 7.375 1.00 91.88 77 ASP A N 1
ATOM 565 C CA . ASP A 1 77 ? 1.504 -0.932 8.127 1.00 91.88 77 ASP A CA 1
ATOM 566 C C . ASP A 1 77 ? 1.678 0.580 8.281 1.00 91.88 77 ASP A C 1
ATOM 568 O O . ASP A 1 77 ? 0.711 1.324 8.145 1.00 91.88 77 ASP A O 1
ATOM 572 N N . GLU A 1 78 ? 2.898 1.054 8.551 1.00 91.44 78 GLU A N 1
ATOM 573 C CA . GLU A 1 78 ? 3.149 2.481 8.799 1.00 91.44 78 GLU A CA 1
ATOM 574 C C . GLU A 1 78 ? 2.852 3.327 7.555 1.00 91.44 78 GLU A C 1
ATOM 576 O O . GLU A 1 78 ? 2.224 4.383 7.636 1.00 91.44 78 GLU A O 1
ATOM 581 N N . MET A 1 79 ? 3.227 2.823 6.377 1.00 93.38 79 MET A N 1
ATOM 582 C CA . MET A 1 79 ? 2.840 3.430 5.103 1.00 93.38 79 MET A CA 1
ATOM 583 C C . MET A 1 79 ? 1.334 3.292 4.859 1.00 93.38 79 MET A C 1
ATOM 585 O O . MET A 1 79 ? 0.697 4.232 4.376 1.00 93.38 79 MET A O 1
ATOM 589 N N . ASN A 1 80 ? 0.755 2.138 5.202 1.00 95.88 80 ASN A N 1
ATOM 590 C CA . ASN A 1 80 ? -0.668 1.891 5.007 1.00 95.88 80 ASN A CA 1
ATOM 591 C C . ASN A 1 80 ? -1.555 2.788 5.886 1.00 95.88 80 ASN A C 1
ATOM 593 O O . ASN A 1 80 ? -2.655 3.147 5.478 1.00 95.88 80 ASN A O 1
ATOM 597 N N . ALA A 1 81 ? -1.075 3.236 7.047 1.00 95.44 81 ALA A N 1
ATOM 598 C CA . ALA A 1 81 ? -1.812 4.164 7.902 1.00 95.44 81 ALA A CA 1
ATOM 599 C C . ALA A 1 81 ? -2.186 5.472 7.171 1.00 95.44 81 ALA A C 1
ATOM 601 O O . ALA A 1 81 ? -3.315 5.948 7.306 1.00 95.44 81 ALA A O 1
ATOM 602 N N . ASN A 1 82 ? -1.293 6.011 6.331 1.00 95.06 82 ASN A N 1
ATOM 603 C CA . ASN A 1 82 ? -1.592 7.189 5.506 1.00 95.06 82 ASN A CA 1
ATOM 604 C C . ASN A 1 82 ? -2.602 6.878 4.391 1.00 95.06 82 ASN A C 1
ATOM 606 O O . ASN A 1 82 ? -3.507 7.674 4.143 1.00 95.06 82 ASN A O 1
ATOM 610 N N . VAL A 1 83 ? -2.503 5.698 3.770 1.00 96.00 83 VAL A N 1
ATOM 611 C CA . VAL A 1 83 ? -3.484 5.218 2.780 1.00 96.00 83 VAL A CA 1
ATOM 612 C C . VAL A 1 83 ? -4.880 5.140 3.401 1.00 96.00 83 VAL A C 1
ATOM 614 O O . VAL A 1 83 ? -5.846 5.663 2.841 1.00 96.00 83 VAL A O 1
ATOM 617 N N . VAL A 1 84 ? -4.990 4.542 4.589 1.00 97.00 84 VAL A N 1
ATOM 618 C CA . VAL A 1 84 ? -6.247 4.444 5.339 1.00 97.00 84 VAL A CA 1
ATOM 619 C C . VAL A 1 84 ? -6.794 5.828 5.685 1.00 97.00 84 VAL A C 1
ATOM 621 O O . VAL A 1 84 ? -7.993 6.062 5.522 1.00 97.00 84 VAL A O 1
ATOM 624 N N . GLN A 1 85 ? -5.944 6.762 6.118 1.00 96.31 85 GLN A N 1
ATOM 625 C CA . GLN A 1 85 ? -6.371 8.128 6.417 1.00 96.31 85 GLN A CA 1
ATOM 626 C C . GLN A 1 85 ? -6.946 8.835 5.180 1.00 96.31 85 GLN A C 1
ATOM 628 O O . GLN A 1 85 ? -8.002 9.463 5.271 1.00 96.31 85 GLN A O 1
ATOM 633 N N . ASP A 1 86 ? -6.308 8.699 4.018 1.00 95.56 86 ASP A N 1
ATOM 634 C CA . ASP A 1 86 ? -6.790 9.284 2.763 1.00 95.56 86 ASP A CA 1
ATOM 635 C C . ASP A 1 86 ? -8.118 8.668 2.300 1.00 95.56 86 ASP A C 1
ATOM 637 O O . ASP A 1 86 ? -9.023 9.384 1.857 1.00 95.56 86 ASP A O 1
ATOM 641 N N . LEU A 1 87 ? -8.283 7.351 2.455 1.00 95.62 87 LEU A N 1
ATOM 642 C CA . LEU A 1 87 ? -9.548 6.662 2.186 1.00 95.62 87 LEU A CA 1
ATOM 643 C C . LEU A 1 87 ? -10.661 7.160 3.124 1.00 95.62 87 LEU A C 1
ATOM 645 O O . LEU A 1 87 ? -11.740 7.532 2.651 1.00 95.62 87 LEU A O 1
ATOM 649 N N . LYS A 1 88 ? -10.389 7.248 4.435 1.00 95.69 88 LYS A N 1
ATOM 650 C CA . LYS A 1 88 ? -11.317 7.806 5.436 1.00 95.69 88 LYS A CA 1
ATOM 651 C C . LYS A 1 88 ? -11.709 9.248 5.086 1.00 95.69 88 LYS A C 1
ATOM 653 O O . LYS A 1 88 ? -12.896 9.574 5.089 1.00 95.69 88 LYS A O 1
ATOM 658 N N . ASN A 1 89 ? -10.750 10.088 4.691 1.00 95.06 89 ASN A N 1
ATOM 659 C CA . ASN A 1 89 ? -10.992 11.473 4.262 1.00 95.06 89 ASN A CA 1
ATOM 660 C C . ASN A 1 89 ? -11.873 11.561 3.006 1.00 95.06 89 ASN A C 1
ATOM 662 O O . ASN A 1 89 ? -12.679 12.483 2.877 1.00 95.06 89 ASN A O 1
ATOM 666 N N . LYS A 1 90 ? -11.767 10.587 2.093 1.00 93.50 90 LYS A N 1
ATOM 667 C CA . LYS A 1 90 ? -12.662 10.451 0.933 1.00 93.50 90 LYS A CA 1
ATOM 668 C C . LYS A 1 90 ? -14.044 9.876 1.265 1.00 93.50 90 LYS A C 1
ATOM 670 O O . LYS A 1 90 ? -14.868 9.732 0.362 1.00 93.50 90 LYS A O 1
ATOM 675 N N . GLY A 1 91 ? -14.319 9.548 2.526 1.00 95.00 91 GLY A N 1
ATOM 676 C CA . GLY A 1 91 ? -15.585 8.952 2.950 1.00 95.00 91 GLY A CA 1
ATOM 677 C C . GLY A 1 91 ? -15.738 7.485 2.543 1.00 95.00 91 GLY A C 1
ATOM 678 O O . GLY A 1 91 ? -16.862 6.976 2.497 1.00 95.00 91 GLY A O 1
ATOM 679 N N . VAL A 1 92 ? -14.631 6.803 2.234 1.00 95.88 92 VAL A N 1
ATOM 680 C CA . VAL A 1 92 ? -14.617 5.353 2.014 1.00 95.88 92 VAL A CA 1
ATOM 681 C C . VAL A 1 92 ? -15.016 4.673 3.319 1.00 95.88 92 VAL A C 1
ATOM 683 O O . VAL A 1 92 ? -14.525 5.021 4.390 1.00 95.88 92 VAL A O 1
ATOM 686 N N . LYS A 1 93 ? -15.956 3.730 3.239 1.00 97.44 93 LYS A N 1
ATOM 687 C CA . LYS A 1 93 ? -16.494 3.038 4.416 1.00 97.44 93 LYS A CA 1
ATOM 688 C C . LYS A 1 93 ? -15.603 1.850 4.806 1.00 97.44 93 LYS A C 1
ATOM 690 O O . LYS A 1 93 ? -14.935 1.295 3.929 1.00 97.44 93 LYS A O 1
ATOM 695 N N . PRO A 1 94 ? -15.654 1.390 6.066 1.00 96.75 94 PRO A N 1
ATOM 696 C CA . PRO A 1 94 ? -15.061 0.114 6.460 1.00 96.75 94 PRO A CA 1
ATOM 697 C C . PRO A 1 94 ? -15.465 -1.028 5.521 1.00 96.75 94 PRO A C 1
ATOM 699 O O . PRO A 1 94 ? -16.591 -1.044 5.018 1.00 96.75 94 PRO A O 1
ATOM 702 N N . PHE A 1 95 ? -14.571 -1.993 5.319 1.00 96.44 95 PHE A N 1
ATOM 703 C CA . PHE A 1 95 ? -14.772 -3.210 4.525 1.00 96.44 95 PHE A CA 1
ATOM 704 C C . PHE A 1 95 ? -15.094 -2.976 3.039 1.00 96.44 95 PHE A C 1
ATOM 706 O O . PHE A 1 95 ? -15.690 -3.840 2.397 1.00 96.44 95 PHE A O 1
ATOM 713 N N . THR A 1 96 ? -14.722 -1.819 2.475 1.00 96.00 96 THR A N 1
ATOM 714 C CA . THR A 1 96 ? -15.000 -1.507 1.057 1.00 96.00 96 THR A CA 1
ATOM 715 C C . THR A 1 96 ? -13.774 -1.515 0.151 1.00 96.00 96 THR A C 1
ATOM 717 O O . THR A 1 96 ? -13.881 -1.963 -0.987 1.00 96.00 96 THR A O 1
ATOM 720 N N . VAL A 1 97 ? -12.622 -1.050 0.637 1.00 96.75 97 VAL A N 1
ATOM 721 C CA . VAL A 1 97 ? -11.360 -1.014 -0.115 1.00 96.75 97 VAL A CA 1
ATOM 722 C C . VAL A 1 97 ? -10.324 -1.820 0.667 1.00 96.75 97 VAL A C 1
ATOM 724 O O . VAL A 1 97 ? -9.871 -1.333 1.702 1.00 96.75 97 VAL A O 1
ATOM 727 N N . PRO A 1 98 ? -9.962 -3.045 0.240 1.00 96.38 98 PRO A N 1
ATOM 728 C CA . PRO A 1 98 ? -8.891 -3.798 0.880 1.00 96.38 98 PRO A CA 1
ATOM 729 C C . PRO A 1 98 ? -7.554 -3.065 0.735 1.00 96.38 98 PRO A C 1
ATOM 731 O O . PRO A 1 98 ? -7.179 -2.641 -0.365 1.00 96.38 98 PRO A O 1
ATOM 734 N N . THR A 1 99 ? -6.841 -2.945 1.853 1.00 96.56 99 THR A N 1
ATOM 735 C CA . THR A 1 99 ? -5.476 -2.415 1.927 1.00 96.56 99 THR A CA 1
ATOM 736 C C . THR A 1 99 ? -4.605 -3.359 2.750 1.00 96.56 99 THR A C 1
ATOM 738 O O . THR A 1 99 ? -5.109 -3.955 3.699 1.00 96.56 99 THR A O 1
ATOM 741 N N . THR A 1 100 ? -3.334 -3.539 2.388 1.00 96.44 100 THR A N 1
ATOM 742 C CA . THR A 1 100 ? -2.438 -4.519 3.038 1.00 96.44 100 THR A CA 1
ATOM 743 C C . THR A 1 100 ? -1.367 -3.867 3.913 1.00 96.44 100 THR A C 1
ATOM 745 O O . THR A 1 100 ? -1.073 -2.683 3.771 1.00 96.44 100 THR A O 1
ATOM 748 N N . GLY A 1 101 ? -0.735 -4.665 4.775 1.00 92.88 101 GLY A N 1
ATOM 749 C CA . GLY A 1 101 ? 0.475 -4.327 5.534 1.00 92.88 101 GLY A CA 1
ATOM 750 C C . GLY A 1 101 ? 1.128 -5.597 6.100 1.00 92.88 101 GLY A C 1
ATOM 751 O O . GLY A 1 101 ? 0.787 -6.691 5.649 1.00 92.88 101 GLY A O 1
ATOM 752 N N . GLN A 1 102 ? 2.072 -5.487 7.041 1.00 90.88 102 GLN A N 1
ATOM 753 C CA . GLN A 1 102 ? 2.874 -6.643 7.485 1.00 90.88 102 GLN A CA 1
ATOM 754 C C . GLN A 1 102 ? 3.244 -6.655 8.974 1.00 90.88 102 GLN A C 1
ATOM 756 O O . GLN A 1 102 ? 3.200 -7.715 9.600 1.00 90.88 102 GLN A O 1
ATOM 761 N N . ASP A 1 103 ? 3.648 -5.519 9.536 1.00 91.31 103 ASP A N 1
ATOM 762 C CA . ASP A 1 103 ? 4.477 -5.493 10.750 1.00 91.31 103 ASP A CA 1
ATOM 763 C C . ASP A 1 103 ? 3.708 -5.701 12.067 1.00 91.31 103 ASP A C 1
ATOM 765 O O . ASP A 1 103 ? 4.314 -5.773 13.136 1.00 91.31 103 ASP A O 1
ATOM 769 N N . ALA A 1 104 ? 2.381 -5.835 12.001 1.00 92.00 104 ALA A N 1
ATOM 770 C CA . ALA A 1 104 ? 1.493 -5.942 13.156 1.00 92.00 104 ALA A CA 1
ATOM 771 C C . ALA A 1 104 ? 1.681 -4.786 14.155 1.00 92.00 104 ALA A C 1
ATOM 773 O O . ALA A 1 104 ? 1.638 -4.966 15.376 1.00 92.00 104 ALA A O 1
ATOM 774 N N . THR A 1 105 ? 1.880 -3.577 13.631 1.00 94.75 105 THR A N 1
ATOM 775 C CA . THR A 1 105 ? 1.909 -2.359 14.448 1.00 94.75 105 THR A CA 1
ATOM 776 C C . THR A 1 105 ? 0.564 -2.165 15.156 1.00 94.75 105 THR A C 1
ATOM 778 O O . THR A 1 105 ? -0.469 -2.656 14.695 1.00 94.75 105 THR A O 1
ATOM 781 N N . LEU A 1 106 ? 0.544 -1.418 16.268 1.00 96.06 106 LEU A N 1
ATOM 782 C CA . LEU A 1 106 ? -0.710 -1.105 16.966 1.00 96.06 106 LEU A CA 1
ATOM 783 C C . LEU A 1 106 ? -1.733 -0.474 16.008 1.00 96.06 106 LEU A C 1
ATOM 785 O O . LEU A 1 106 ? -2.847 -0.974 15.897 1.00 96.06 106 LEU A O 1
ATOM 789 N N . THR A 1 107 ? -1.314 0.542 15.252 1.00 95.75 107 THR A N 1
ATOM 790 C CA . THR A 1 107 ? -2.153 1.210 14.249 1.00 95.75 107 THR A CA 1
ATOM 791 C C . THR A 1 107 ? -2.629 0.248 13.158 1.00 95.75 107 THR A C 1
ATOM 793 O O . THR A 1 107 ? -3.782 0.316 12.742 1.00 95.75 107 THR A O 1
ATOM 79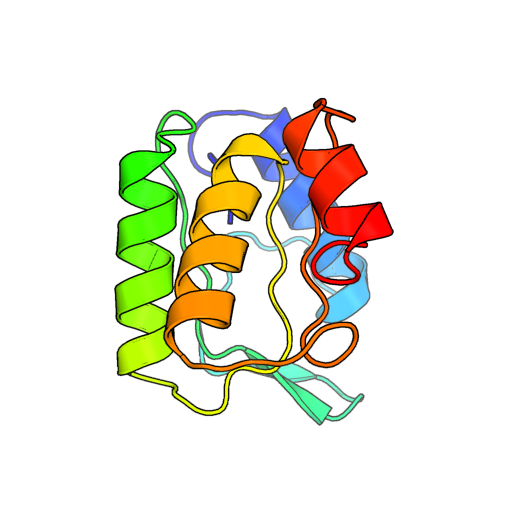6 N N . GLY A 1 108 ? -1.773 -0.671 12.695 1.00 96.69 108 GLY A N 1
ATOM 797 C CA . GLY A 1 108 ? -2.154 -1.700 11.724 1.00 96.69 108 GLY A CA 1
ATOM 798 C C . GLY A 1 108 ? -3.249 -2.620 12.265 1.00 96.69 108 GLY A C 1
ATOM 799 O O . GLY A 1 108 ? -4.263 -2.838 11.604 1.00 96.69 108 GLY A O 1
ATOM 800 N N . MET A 1 109 ? -3.103 -3.093 13.505 1.00 97.06 109 MET A N 1
ATOM 801 C CA . MET A 1 109 ? -4.119 -3.916 14.171 1.00 97.06 109 MET A CA 1
ATOM 802 C C . MET A 1 109 ? -5.428 -3.154 14.407 1.00 97.06 109 MET A C 1
ATOM 804 O O . MET A 1 109 ? -6.503 -3.705 14.174 1.00 97.06 109 MET A O 1
ATOM 808 N N . GLU A 1 110 ? -5.363 -1.892 14.830 1.00 97.56 110 GLU A N 1
ATOM 809 C CA . GLU A 1 110 ? -6.540 -1.029 14.974 1.00 97.56 110 GLU A CA 1
ATOM 810 C C . GLU A 1 110 ? -7.256 -0.848 13.630 1.00 97.56 110 GLU A C 1
ATOM 812 O O . GLU A 1 110 ? -8.464 -1.063 13.546 1.00 97.56 110 GLU A O 1
ATOM 817 N N . ASN A 1 111 ? -6.520 -0.569 12.550 1.00 97.88 111 ASN A N 1
ATOM 818 C CA . ASN A 1 111 ? -7.086 -0.457 11.205 1.00 97.88 111 ASN A CA 1
ATOM 819 C C . ASN A 1 111 ? -7.723 -1.769 10.722 1.00 97.88 111 ASN A C 1
ATOM 821 O O . ASN A 1 111 ? -8.747 -1.721 10.037 1.00 97.88 111 ASN A O 1
ATOM 825 N N . ILE A 1 112 ? -7.161 -2.930 11.081 1.00 97.25 112 ILE A N 1
ATOM 826 C CA . ILE A 1 112 ? -7.778 -4.238 10.808 1.00 97.25 112 ILE A CA 1
ATOM 827 C C . ILE A 1 112 ? -9.110 -4.366 11.556 1.00 97.25 112 ILE A C 1
ATOM 829 O O . ILE A 1 112 ? -10.125 -4.715 10.952 1.00 97.25 112 ILE A O 1
ATOM 833 N N . LEU A 1 113 ? -9.141 -4.043 12.854 1.00 97.12 113 LEU A N 1
ATOM 834 C CA . LEU A 1 113 ? -10.358 -4.112 13.673 1.00 97.12 113 LEU A CA 1
ATOM 835 C C . LEU A 1 113 ? -11.441 -3.130 13.205 1.00 97.12 113 LEU A C 1
ATOM 837 O O . LEU A 1 113 ? -12.630 -3.441 13.262 1.00 97.12 113 LEU A O 1
ATOM 841 N N . GLU A 1 114 ? -11.035 -1.966 12.707 1.00 97.19 114 GLU A N 1
ATOM 842 C CA . GLU A 1 114 ? -11.926 -0.968 12.117 1.00 97.19 114 GLU A CA 1
ATOM 843 C C . GLU A 1 114 ? -12.346 -1.298 10.675 1.00 97.19 114 GLU A C 1
ATOM 845 O O . GLU A 1 114 ? -13.187 -0.595 10.116 1.00 97.19 114 GLU A O 1
ATOM 850 N N . GLY A 1 115 ? -11.788 -2.350 10.066 1.00 97.12 115 GLY A N 1
ATOM 851 C CA . GLY A 1 115 ? -12.143 -2.819 8.727 1.00 97.12 115 GLY A CA 1
ATOM 852 C C . GLY A 1 115 ? -11.516 -2.036 7.572 1.00 97.12 115 GLY A C 1
ATOM 853 O O . GLY A 1 115 ? -12.054 -2.060 6.467 1.00 97.12 115 GLY A O 1
ATOM 854 N N . TYR A 1 116 ? -10.414 -1.325 7.798 1.00 97.38 116 TYR A N 1
ATOM 855 C CA . TYR A 1 116 ? -9.710 -0.554 6.765 1.00 97.38 116 TYR A CA 1
ATOM 856 C C . TYR A 1 116 ? -8.429 -1.218 6.246 1.00 97.38 116 TYR A C 1
ATOM 858 O O . TYR A 1 116 ? -7.921 -0.795 5.209 1.00 97.38 116 TYR A O 1
ATOM 866 N N . GLN A 1 117 ? -7.923 -2.247 6.928 1.00 97.12 117 GLN A N 1
ATOM 867 C CA . GLN A 1 117 ? -6.727 -3.005 6.551 1.00 97.12 117 GLN A CA 1
ATOM 868 C C . GLN A 1 117 ? -6.982 -4.517 6.679 1.00 97.12 117 GLN A C 1
ATOM 870 O O . GLN A 1 117 ? -7.841 -4.934 7.459 1.00 97.12 117 GLN A O 1
ATOM 875 N N . CYS A 1 118 ? -6.270 -5.329 5.897 1.00 89.94 118 CYS A N 1
ATOM 876 C CA . CYS A 1 118 ? -6.363 -6.789 5.882 1.00 89.94 118 CYS A CA 1
ATOM 877 C C . CYS A 1 118 ? -5.010 -7.468 5.654 1.00 89.94 118 CYS A C 1
ATOM 879 O O . CYS A 1 118 ? -4.150 -6.866 4.968 1.00 89.94 118 CYS A O 1
#

InterPro domains:
  IPR025997 Periplasmic binding protein [PF13407] (6-117)
  IPR028082 Periplasmic binding protein-like I [SSF53822] (6-117)

Radius of gyration: 13.39 Å; chains: 1; bounding box: 34×26×34 Å

Sequence (118 aa):
MGDENSDPNAISFAQGYNSVIWGTKKTPLTAPMTNSLGYHLVGDQVTLNWDVATAGTNFAQALTAHPNINAVVVANDEMNANVVQDLKNKGVKPFTVPTTGQDATLTGMENILEGYQC

Foldseek 3Di:
DEQCPPDPVRLVLQLVVCCVQPVGSDPPDDDQDADPVGDGDQDGDHDHPRDLVSLLVVLLVSCVVCVPQQEEEDAAQSNVLSVLVSCVVVVNAAQGHEYEHDDPDPSQVVCVVRRNYD

Secondary structure (DSSP, 8-state):
-B-TTT-HHHHHHHHHHHHHHTS---SS--SSEE-TT--EE----B-GGG-HHHHHHHHHHHHHH-TT---B--S-HHHHHHHHHHHHHTTPPTTSS-B---S--HHHHHHHHTTS--

pLDDT: mean 93.15, std 5.05, range [74.75, 97.88]